Protein AF-A0A950XFW8-F1 (afdb_monomer)

Secondary structure (DSSP, 8-state):
------EEEEEEEEE-TTS-EEEEEEEE----EEEEEE-HHHHSS-EEEEEEEE--GGGS-GGGGGG-SEEEEEEEE-

Structure (mmCIF, N/CA/C/O backbone):
data_AF-A0A950XFW8-F1
#
_entry.id   AF-A0A950XFW8-F1
#
loop_
_atom_site.group_PDB
_atom_site.id
_atom_site.type_symbol
_atom_site.label_atom_id
_atom_site.label_alt_id
_atom_site.label_comp_id
_atom_site.label_asym_id
_atom_site.label_entity_id
_atom_site.label_seq_id
_atom_site.pdbx_PDB_ins_code
_atom_site.Cartn_x
_atom_site.Cartn_y
_atom_site.Cartn_z
_atom_site.occupancy
_atom_site.B_iso_or_equiv
_atom_site.auth_seq_id
_atom_site.auth_comp_id
_atom_site.auth_asym_id
_atom_site.auth_atom_id
_atom_site.pdbx_PDB_model_num
ATOM 1 N N . MET A 1 1 ? -14.367 3.119 -9.889 1.00 68.81 1 MET A N 1
ATOM 2 C CA . MET A 1 1 ? -12.948 2.936 -10.292 1.00 68.81 1 MET A CA 1
ATOM 3 C C . MET A 1 1 ? -12.260 2.043 -9.258 1.00 68.81 1 MET A C 1
ATOM 5 O O . MET A 1 1 ? -12.668 2.092 -8.106 1.00 68.81 1 MET A O 1
ATOM 9 N N . LYS A 1 2 ? -11.296 1.187 -9.631 1.00 80.00 2 LYS A N 1
ATOM 10 C CA . LYS A 1 2 ? -10.569 0.319 -8.676 1.00 80.00 2 LYS A CA 1
ATOM 11 C C . LYS A 1 2 ? -9.223 0.960 -8.324 1.00 80.00 2 LYS A C 1
ATOM 13 O O . LYS A 1 2 ? -8.560 1.479 -9.216 1.00 80.00 2 LYS A O 1
ATOM 18 N N . PHE A 1 3 ? -8.825 0.914 -7.053 1.00 86.75 3 PHE A N 1
ATOM 19 C CA . PHE A 1 3 ? -7.606 1.558 -6.550 1.00 86.75 3 PHE A CA 1
ATOM 20 C C . PHE A 1 3 ? -6.699 0.565 -5.821 1.00 86.75 3 PHE A C 1
ATOM 22 O O . PHE A 1 3 ? -7.172 -0.430 -5.274 1.00 86.75 3 PHE A O 1
ATOM 29 N N . LEU A 1 4 ? -5.397 0.859 -5.783 1.00 89.38 4 LEU A N 1
ATOM 30 C CA . LEU A 1 4 ? -4.408 0.103 -5.020 1.00 89.38 4 LEU A CA 1
ATOM 31 C C . LEU A 1 4 ? -3.244 1.015 -4.598 1.00 89.38 4 LEU A C 1
ATOM 33 O O . LEU A 1 4 ? -2.933 1.995 -5.272 1.00 89.38 4 LEU A O 1
ATOM 37 N N . VAL A 1 5 ? -2.591 0.690 -3.479 1.00 92.19 5 VAL A N 1
ATOM 38 C CA . VAL A 1 5 ? -1.364 1.361 -3.029 1.00 92.19 5 VAL A CA 1
ATOM 39 C C . VAL A 1 5 ? -0.147 0.554 -3.465 1.00 92.19 5 VAL A C 1
ATOM 41 O O . VAL A 1 5 ? 0.034 -0.588 -3.050 1.00 92.19 5 VAL A O 1
ATOM 44 N N . GLY A 1 6 ? 0.706 1.178 -4.274 1.00 93.25 6 GLY A N 1
ATOM 45 C CA . GLY A 1 6 ? 1.994 0.635 -4.692 1.00 93.25 6 GLY A CA 1
ATOM 46 C C . GLY A 1 6 ? 3.162 1.510 -4.239 1.00 93.25 6 GLY A C 1
ATOM 47 O O . GLY A 1 6 ? 2.997 2.687 -3.923 1.00 93.25 6 GLY A O 1
ATOM 48 N N . THR A 1 7 ? 4.362 0.936 -4.210 1.00 93.81 7 THR A N 1
ATOM 49 C CA . THR A 1 7 ? 5.619 1.673 -4.014 1.00 93.81 7 THR A CA 1
ATOM 50 C C . THR A 1 7 ? 6.361 1.765 -5.343 1.00 93.81 7 THR A C 1
ATOM 52 O O . THR A 1 7 ? 6.595 0.742 -5.991 1.00 93.81 7 THR A O 1
ATOM 55 N N . LYS A 1 8 ? 6.759 2.979 -5.744 1.00 96.38 8 LYS A N 1
ATOM 56 C CA . LYS A 1 8 ? 7.631 3.194 -6.906 1.00 96.38 8 LYS A CA 1
ATOM 57 C C . LYS A 1 8 ? 9.002 2.587 -6.609 1.00 96.38 8 LYS A C 1
ATOM 59 O O . LYS A 1 8 ? 9.676 3.026 -5.681 1.00 96.38 8 LYS A O 1
ATOM 64 N N . LYS A 1 9 ? 9.401 1.573 -7.378 1.00 96.50 9 LYS A N 1
ATOM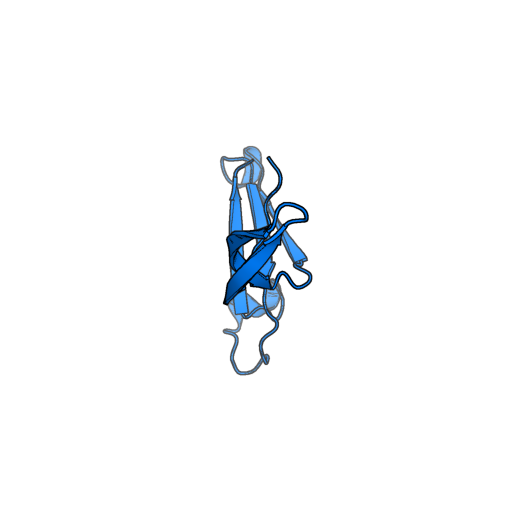 65 C CA . LYS A 1 9 ? 10.685 0.881 -7.201 1.00 96.50 9 LYS A CA 1
ATOM 66 C C . LYS A 1 9 ? 11.790 1.479 -8.065 1.00 96.50 9 LYS A C 1
ATOM 68 O O . LYS A 1 9 ? 12.931 1.526 -7.626 1.00 96.50 9 LYS A O 1
ATOM 73 N N . GLY A 1 10 ? 11.448 1.939 -9.264 1.00 97.56 10 GLY A N 1
ATOM 74 C CA . GLY A 1 10 ? 12.404 2.486 -10.220 1.00 97.56 10 GLY A CA 1
ATOM 75 C C . GLY A 1 10 ? 11.782 2.662 -11.597 1.00 97.56 10 GLY A C 1
ATOM 76 O O . GLY A 1 10 ? 10.572 2.498 -11.761 1.00 97.56 10 GLY A O 1
ATOM 77 N N . MET A 1 11 ? 12.614 2.999 -12.574 1.00 98.25 11 MET A N 1
ATOM 78 C CA . MET A 1 11 ? 12.226 3.123 -13.976 1.00 98.25 11 MET A CA 1
ATOM 79 C C . MET A 1 11 ? 13.126 2.232 -14.828 1.00 98.25 11 MET A C 1
ATOM 81 O O . MET A 1 11 ? 14.274 1.983 -14.465 1.00 98.25 11 MET A O 1
ATOM 85 N N . THR A 1 12 ? 12.581 1.717 -15.920 1.00 97.38 12 THR A N 1
ATOM 86 C CA . THR A 1 12 ? 13.304 0.911 -16.906 1.00 97.38 12 THR A CA 1
ATOM 87 C C . THR A 1 12 ? 12.697 1.147 -18.288 1.00 97.38 12 THR A C 1
ATOM 89 O O . THR A 1 12 ? 11.791 1.968 -18.432 1.00 97.38 12 THR A O 1
ATOM 92 N N . GLN A 1 13 ? 13.189 0.446 -19.299 1.00 97.25 13 GLN A N 1
ATOM 93 C CA . GLN A 1 13 ? 12.665 0.490 -20.654 1.00 97.25 13 GLN A CA 1
ATOM 94 C C . GLN A 1 13 ? 12.261 -0.908 -21.117 1.00 97.25 13 GLN A C 1
ATOM 96 O O . GLN A 1 13 ? 12.933 -1.889 -20.804 1.00 97.25 13 GLN A O 1
ATOM 101 N N . VAL A 1 14 ? 11.161 -0.989 -21.859 1.00 97.25 14 VAL A N 1
ATOM 102 C CA . VAL A 1 14 ? 10.677 -2.226 -22.480 1.00 97.25 14 VAL A CA 1
ATOM 103 C C . VAL A 1 14 ? 10.698 -2.035 -23.987 1.00 97.25 14 VAL A C 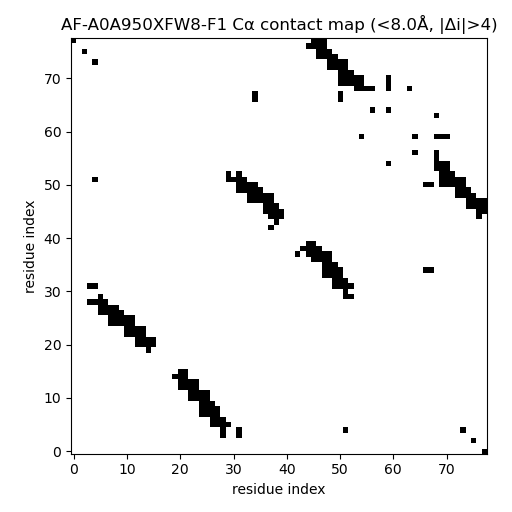1
ATOM 105 O O . VAL A 1 14 ? 10.236 -1.009 -24.481 1.00 97.25 14 VAL A O 1
ATOM 108 N N . PHE A 1 15 ? 11.247 -3.011 -24.702 1.00 97.50 15 PHE A N 1
ATOM 109 C CA . PHE A 1 15 ? 11.201 -3.048 -26.159 1.00 97.50 15 PHE A CA 1
ATOM 110 C C . PHE A 1 15 ? 9.972 -3.839 -26.598 1.00 97.50 15 PHE A C 1
ATOM 112 O O . PHE A 1 15 ? 9.724 -4.923 -26.066 1.00 97.50 15 PHE A O 1
ATOM 119 N N . ASP A 1 16 ? 9.194 -3.289 -27.526 1.00 96.75 16 ASP A N 1
ATOM 120 C CA . ASP A 1 16 ? 8.105 -4.032 -28.160 1.00 96.75 16 ASP A CA 1
ATOM 121 C C . ASP A 1 16 ? 8.603 -4.874 -29.349 1.00 96.75 16 ASP A C 1
ATOM 123 O O . ASP A 1 16 ? 9.787 -4.870 -29.692 1.00 96.75 16 ASP A O 1
ATOM 127 N N . ALA A 1 17 ? 7.692 -5.634 -29.962 1.00 97.12 17 ALA A N 1
ATOM 128 C CA . ALA A 1 17 ? 8.010 -6.513 -31.088 1.00 97.12 17 ALA A CA 1
ATOM 129 C C . ALA A 1 17 ? 8.462 -5.754 -32.352 1.00 97.12 17 ALA A C 1
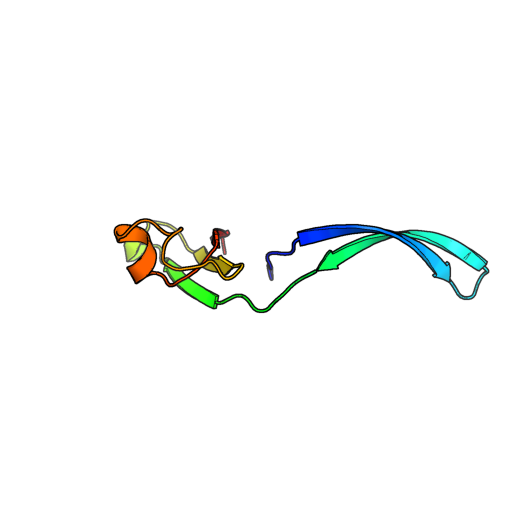ATOM 131 O O . ALA A 1 17 ? 9.181 -6.324 -33.168 1.00 97.12 17 ALA A O 1
ATOM 132 N N . ASP A 1 18 ? 8.087 -4.477 -32.487 1.00 97.12 18 ASP A N 1
ATOM 133 C CA . ASP A 1 18 ? 8.481 -3.606 -33.602 1.00 97.12 18 ASP A CA 1
ATOM 134 C C . ASP A 1 18 ? 9.838 -2.916 -33.346 1.00 97.12 18 ASP A C 1
ATOM 136 O O . ASP A 1 18 ? 10.300 -2.115 -34.160 1.00 97.12 18 ASP A O 1
ATOM 140 N N . GLY A 1 19 ? 10.479 -3.188 -32.203 1.00 95.75 19 GLY A N 1
ATOM 141 C CA . GLY A 1 19 ? 11.756 -2.597 -31.806 1.00 95.75 19 GLY A CA 1
ATOM 142 C C . GLY A 1 19 ? 11.651 -1.186 -31.217 1.00 95.75 19 GLY A C 1
ATOM 143 O O . GLY A 1 19 ? 12.680 -0.533 -31.026 1.00 95.75 19 GLY A O 1
ATOM 144 N N . ARG A 1 20 ? 10.446 -0.689 -30.899 1.00 97.38 20 ARG A N 1
ATOM 145 C CA . ARG A 1 20 ? 10.281 0.615 -30.238 1.00 97.38 20 ARG A CA 1
ATOM 146 C C . ARG A 1 20 ? 10.550 0.503 -28.741 1.00 97.38 20 ARG A C 1
ATOM 148 O O . ARG A 1 20 ? 10.248 -0.506 -28.106 1.00 97.38 20 ARG A O 1
ATOM 155 N N . VAL A 1 21 ? 11.093 1.577 -28.170 1.00 97.38 21 VAL A N 1
ATOM 156 C CA . VAL A 1 21 ? 11.438 1.668 -26.746 1.00 97.38 21 VAL A CA 1
ATOM 157 C C . VAL A 1 21 ? 10.358 2.405 -25.952 1.00 97.38 21 VAL A C 1
ATOM 159 O O . VAL A 1 21 ? 9.992 3.534 -26.277 1.00 97.38 21 VAL A O 1
ATOM 162 N N . HIS A 1 22 ? 9.885 1.783 -24.870 1.00 97.69 22 HIS A N 1
ATOM 163 C CA . HIS A 1 22 ? 8.866 2.331 -23.972 1.00 97.69 22 HIS A CA 1
ATOM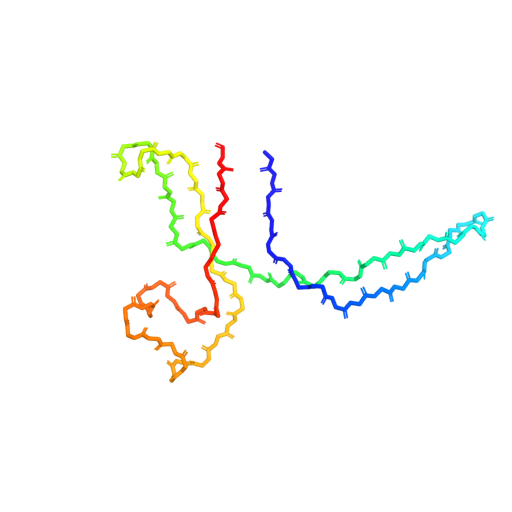 164 C C . HIS A 1 22 ? 9.452 2.578 -22.577 1.00 97.69 22 HIS A C 1
ATOM 166 O O . HIS A 1 22 ? 9.817 1.612 -21.899 1.00 97.69 22 HIS A O 1
ATOM 172 N N . PRO A 1 23 ? 9.548 3.835 -22.103 1.00 97.50 23 PRO A N 1
ATOM 173 C CA . PRO A 1 23 ? 9.972 4.122 -20.738 1.00 97.50 23 PRO A CA 1
ATOM 174 C C . PRO A 1 23 ? 8.849 3.770 -19.756 1.00 97.50 23 PRO A C 1
ATOM 176 O O . PRO A 1 23 ? 7.731 4.274 -19.853 1.00 97.50 23 PRO A O 1
ATOM 179 N N . VAL A 1 24 ? 9.146 2.920 -18.775 1.00 97.88 24 VAL A N 1
ATOM 180 C CA . VAL A 1 24 ? 8.159 2.408 -17.817 1.00 97.88 24 VAL A CA 1
ATOM 181 C C . VAL A 1 24 ? 8.618 2.584 -16.373 1.00 97.88 24 VAL A C 1
ATOM 183 O O . VAL A 1 24 ? 9.809 2.646 -16.066 1.00 97.88 24 VAL A O 1
ATOM 186 N N . THR A 1 25 ? 7.654 2.650 -15.453 1.00 98.00 25 THR A N 1
ATOM 187 C CA . THR A 1 25 ? 7.909 2.677 -14.007 1.00 98.00 25 THR A CA 1
ATOM 188 C C . THR A 1 25 ? 7.553 1.334 -13.388 1.00 98.00 25 THR A C 1
ATOM 190 O O . THR A 1 25 ? 6.438 0.844 -13.544 1.00 98.00 25 THR A O 1
ATOM 193 N N . ILE A 1 26 ? 8.475 0.771 -12.613 1.00 97.25 26 ILE A N 1
ATOM 194 C CA . ILE A 1 26 ? 8.232 -0.440 -11.834 1.00 97.25 26 ILE A CA 1
ATOM 195 C C . ILE A 1 26 ? 7.485 -0.045 -10.557 1.00 97.25 26 ILE A C 1
ATOM 197 O O . ILE A 1 26 ? 8.018 0.682 -9.710 1.00 97.25 26 ILE A O 1
ATOM 201 N N . VAL A 1 27 ? 6.260 -0.545 -10.404 1.00 96.50 27 VAL A N 1
ATOM 202 C CA . VAL A 1 27 ? 5.426 -0.352 -9.211 1.00 96.50 27 VAL A CA 1
ATOM 203 C C . VAL A 1 27 ? 5.268 -1.689 -8.494 1.00 96.50 27 VAL A C 1
ATOM 205 O O . VAL A 1 27 ? 4.755 -2.646 -9.063 1.00 96.50 27 VAL A O 1
ATOM 208 N N . VAL A 1 28 ? 5.695 -1.755 -7.230 1.00 94.06 28 VAL A N 1
ATOM 209 C CA . VAL A 1 28 ? 5.511 -2.943 -6.384 1.00 94.06 28 VAL A CA 1
ATOM 210 C C . VAL A 1 28 ? 4.257 -2.767 -5.540 1.00 94.06 28 VAL A C 1
ATOM 212 O O . VAL A 1 28 ? 4.153 -1.825 -4.752 1.00 94.06 28 VAL A O 1
ATOM 215 N N . ALA A 1 29 ? 3.322 -3.693 -5.705 1.00 92.31 29 ALA A N 1
ATOM 216 C CA . ALA A 1 29 ? 1.979 -3.666 -5.144 1.00 92.31 29 ALA A CA 1
ATOM 217 C C . ALA A 1 29 ? 1.737 -4.914 -4.272 1.00 92.31 29 ALA A C 1
ATOM 219 O O . ALA A 1 29 ? 1.143 -5.883 -4.743 1.00 92.31 29 ALA A O 1
ATOM 220 N N . PRO A 1 30 ? 2.238 -4.951 -3.023 1.00 89.50 30 PRO A N 1
ATOM 221 C CA . PRO A 1 30 ? 1.987 -6.075 -2.127 1.00 89.50 30 PRO A CA 1
ATOM 222 C C . PRO A 1 30 ? 0.520 -6.102 -1.678 1.00 89.50 30 PRO A C 1
ATOM 224 O O . PRO A 1 30 ? -0.206 -5.116 -1.816 1.00 89.50 30 PRO A O 1
ATOM 227 N N . LYS A 1 31 ? 0.093 -7.226 -1.089 1.00 90.00 31 LYS A N 1
ATOM 228 C CA . LYS A 1 31 ? -1.257 -7.367 -0.530 1.00 90.00 31 LYS A CA 1
ATOM 229 C C . LYS A 1 31 ? -1.553 -6.235 0.461 1.00 90.00 31 LYS A C 1
ATOM 231 O O . LYS A 1 31 ? -0.746 -5.936 1.343 1.00 90.00 31 LYS A O 1
ATOM 236 N N . VAL A 1 32 ? -2.730 -5.641 0.310 1.00 93.12 32 VAL A N 1
ATOM 237 C CA . VAL A 1 32 ? -3.286 -4.625 1.207 1.00 93.12 32 VAL A CA 1
ATOM 238 C C . VAL A 1 32 ? -4.474 -5.205 1.965 1.00 93.12 32 VAL A C 1
ATOM 240 O O . VAL A 1 32 ? -5.119 -6.143 1.492 1.00 93.12 32 VAL A O 1
ATOM 243 N N . THR A 1 33 ? -4.769 -4.641 3.132 1.00 93.75 33 THR A N 1
ATOM 244 C CA . THR A 1 33 ? -5.874 -5.094 3.986 1.00 93.75 33 THR A CA 1
ATOM 245 C C . THR A 1 33 ? -6.890 -3.974 4.146 1.00 93.75 33 THR A C 1
ATOM 247 O O . THR A 1 33 ? -6.517 -2.851 4.481 1.00 93.75 33 THR A O 1
ATOM 250 N N . VAL A 1 34 ? -8.175 -4.258 3.928 1.00 94.50 34 VAL A N 1
ATOM 251 C CA . VAL A 1 34 ? -9.251 -3.307 4.244 1.00 94.50 34 VAL A CA 1
ATOM 252 C C . VAL A 1 34 ? -9.355 -3.185 5.760 1.00 94.50 34 VAL A C 1
ATOM 254 O O . VAL A 1 34 ? -9.504 -4.185 6.453 1.00 94.50 34 VAL A O 1
ATOM 257 N N . THR A 1 35 ? -9.232 -1.963 6.271 1.00 95.44 35 THR A N 1
ATOM 258 C CA . THR A 1 35 ? -9.237 -1.680 7.718 1.00 95.44 35 THR A CA 1
ATOM 259 C C . THR A 1 35 ? -10.511 -0.982 8.173 1.00 95.44 35 THR A C 1
ATOM 261 O O . THR A 1 35 ? -10.854 -1.072 9.346 1.00 95.44 35 THR A O 1
ATOM 264 N N . GLN A 1 36 ? -11.210 -0.285 7.273 1.00 95.12 36 GLN A N 1
ATOM 265 C CA . GLN A 1 36 ? -12.504 0.333 7.553 1.00 95.12 36 GLN A CA 1
ATOM 266 C C . GLN A 1 36 ? -13.273 0.545 6.246 1.00 95.12 36 GLN A C 1
ATOM 268 O O . GLN A 1 36 ? -12.684 0.923 5.230 1.00 95.12 36 GLN A O 1
ATOM 273 N N . VAL A 1 37 ? -14.585 0.332 6.292 1.00 95.75 37 VAL A N 1
ATOM 274 C CA . VAL A 1 37 ? -15.527 0.766 5.255 1.00 95.75 37 VAL A CA 1
ATOM 275 C C . VAL A 1 37 ? -16.284 1.957 5.826 1.00 95.75 37 VAL A C 1
ATOM 277 O O . VAL A 1 37 ? -16.805 1.863 6.933 1.00 95.75 37 VAL A O 1
ATOM 280 N N . LYS A 1 38 ? -16.271 3.075 5.104 1.00 96.00 38 LYS A N 1
ATOM 281 C CA . LYS A 1 38 ? -16.931 4.322 5.486 1.00 96.00 38 LYS A CA 1
ATOM 282 C C . LYS A 1 38 ? -18.203 4.493 4.680 1.00 96.00 38 LYS A C 1
ATOM 284 O O . LYS A 1 38 ? -18.176 4.306 3.458 1.00 96.00 38 LYS A O 1
ATOM 289 N N . THR A 1 39 ? -19.283 4.851 5.361 1.00 97.38 39 THR A N 1
ATOM 290 C CA . THR A 1 39 ? -20.589 5.070 4.740 1.00 97.38 39 THR A CA 1
ATOM 291 C C . THR A 1 39 ? -21.089 6.489 5.020 1.00 97.38 39 THR A C 1
ATOM 293 O O . THR A 1 39 ? -20.603 7.149 5.947 1.00 97.38 39 THR A O 1
ATOM 296 N N . PRO A 1 40 ? -22.051 6.999 4.229 1.00 97.19 40 PRO A N 1
ATOM 297 C CA . PRO A 1 40 ? -22.634 8.318 4.463 1.00 97.19 40 PRO A CA 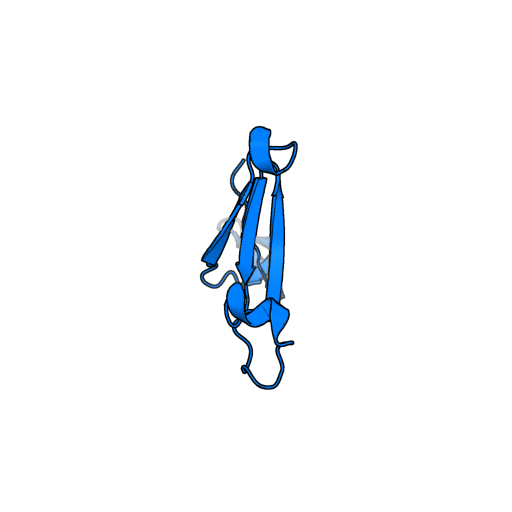1
ATOM 298 C C . PRO A 1 40 ? -23.212 8.493 5.872 1.00 97.19 40 PRO A C 1
ATOM 300 O O . PRO A 1 40 ? -23.106 9.575 6.440 1.00 97.19 40 PRO A O 1
ATOM 303 N N . GLU A 1 41 ? -23.767 7.435 6.458 1.00 97.19 41 GLU A N 1
ATOM 304 C CA . GLU A 1 41 ? -24.429 7.470 7.764 1.00 97.19 41 GLU A CA 1
ATOM 305 C C . GLU A 1 41 ? -23.431 7.606 8.920 1.00 97.19 41 GLU A C 1
ATOM 307 O O . GLU A 1 41 ? -23.723 8.272 9.910 1.00 97.19 41 GLU A O 1
ATOM 312 N N . THR A 1 42 ? -22.254 6.983 8.806 1.00 96.06 42 THR A N 1
ATOM 313 C CA . THR A 1 42 ? -21.240 6.979 9.872 1.0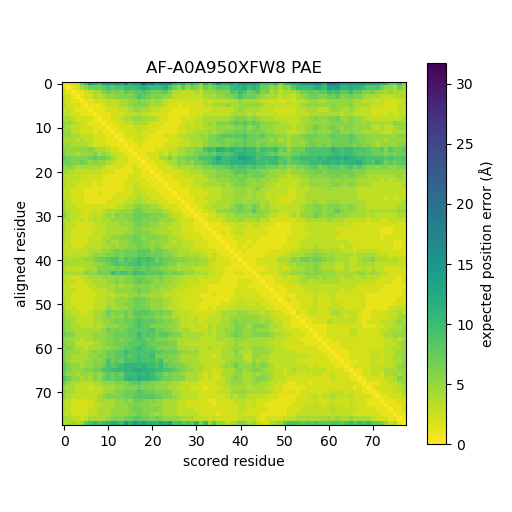0 96.06 42 THR A CA 1
ATOM 314 C C . THR A 1 42 ? -20.185 8.064 9.695 1.00 96.06 42 THR A C 1
ATOM 316 O O . THR A 1 42 ? -19.698 8.611 10.682 1.00 96.06 42 THR A O 1
ATOM 319 N N . ASP A 1 43 ? -19.817 8.374 8.450 1.00 96.31 43 ASP A N 1
ATOM 320 C CA . ASP A 1 43 ? -18.656 9.208 8.122 1.00 96.31 43 ASP A CA 1
ATOM 321 C C . ASP A 1 43 ? -19.001 10.406 7.216 1.00 96.31 43 ASP A C 1
ATOM 323 O O . ASP A 1 43 ? -18.140 11.251 6.969 1.00 96.31 43 ASP A O 1
ATOM 327 N N . GLY A 1 44 ? -20.236 10.501 6.707 1.00 96.69 44 GLY A N 1
ATOM 328 C CA . GLY A 1 44 ? -20.681 11.582 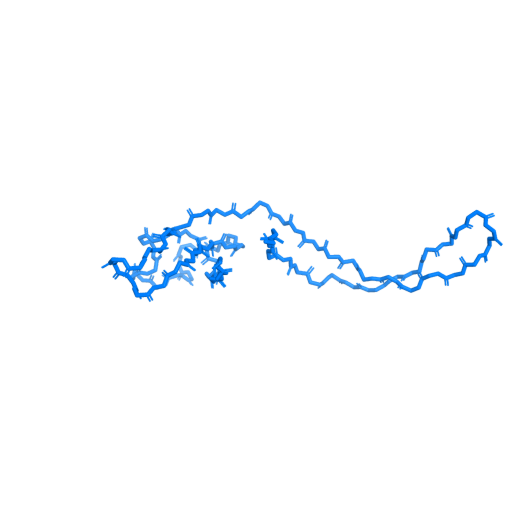5.816 1.00 96.69 44 GLY A CA 1
ATOM 329 C C . GLY A 1 44 ? -20.246 11.433 4.353 1.00 96.69 44 GLY A C 1
ATOM 330 O O . GLY A 1 44 ? -20.488 12.332 3.549 1.00 96.69 44 GLY A O 1
ATOM 331 N N . TYR A 1 45 ? -19.589 10.325 3.986 1.00 96.69 45 TYR A N 1
ATOM 332 C CA . TYR A 1 45 ? -19.199 10.002 2.609 1.00 96.69 45 TYR A CA 1
ATOM 333 C C . TYR A 1 45 ? -18.894 8.510 2.434 1.00 96.69 45 TYR A C 1
ATOM 335 O O . TYR A 1 45 ? -18.575 7.803 3.389 1.00 96.69 45 TYR A O 1
ATOM 343 N N . THR A 1 46 ? -18.921 8.040 1.186 1.00 96.12 46 THR A N 1
ATOM 344 C CA . THR A 1 46 ? -18.559 6.662 0.838 1.00 96.12 46 THR A CA 1
ATOM 345 C C . THR A 1 46 ? -17.058 6.551 0.562 1.00 96.12 46 THR A C 1
ATOM 347 O O . THR A 1 46 ? -16.517 7.215 -0.328 1.00 96.12 46 THR A O 1
ATOM 350 N N . ALA A 1 47 ? -16.359 5.703 1.319 1.00 96.00 47 ALA A N 1
ATOM 351 C CA . ALA A 1 47 ? -14.940 5.428 1.093 1.00 96.00 47 ALA A CA 1
ATOM 352 C C . ALA A 1 47 ? -14.485 4.090 1.681 1.00 96.00 47 ALA A C 1
ATOM 354 O O . ALA A 1 47 ? -15.120 3.509 2.557 1.00 96.00 47 ALA A O 1
ATOM 355 N N . VAL A 1 48 ? -13.320 3.624 1.233 1.00 95.19 48 VAL A N 1
ATOM 356 C CA . VAL A 1 48 ? -12.636 2.457 1.803 1.00 95.19 48 VAL A CA 1
ATOM 357 C C . VAL A 1 48 ? -11.266 2.872 2.320 1.00 95.19 48 VAL A C 1
ATOM 359 O O . VAL A 1 48 ? -10.458 3.440 1.584 1.00 95.19 48 VAL A O 1
ATOM 362 N N . GLN A 1 49 ? -10.989 2.557 3.586 1.00 94.94 49 GLN A N 1
ATOM 363 C CA . GLN A 1 49 ? -9.671 2.705 4.198 1.00 94.94 49 GLN A CA 1
ATOM 364 C C . GLN A 1 49 ? -8.913 1.379 4.105 1.00 94.94 49 GLN A C 1
ATOM 366 O O . GLN A 1 49 ? -9.399 0.327 4.532 1.00 94.94 49 GLN A O 1
ATOM 371 N N . ILE A 1 50 ? -7.680 1.431 3.614 1.00 95.25 50 ILE A N 1
ATOM 372 C CA . ILE A 1 50 ? -6.788 0.278 3.526 1.00 95.25 50 ILE A CA 1
ATOM 373 C C . ILE A 1 50 ? -5.505 0.507 4.321 1.00 95.25 50 ILE A C 1
ATOM 375 O O . ILE A 1 50 ? -4.970 1.614 4.352 1.00 95.25 50 ILE A O 1
ATOM 379 N N . GLY A 1 51 ? -5.003 -0.555 4.944 1.00 95.00 51 GLY A N 1
ATOM 380 C CA . GLY A 1 51 ? -3.676 -0.619 5.542 1.00 95.00 51 GLY A CA 1
ATOM 381 C C . GLY A 1 51 ? -2.670 -1.257 4.589 1.00 95.00 51 GLY A C 1
ATOM 382 O O . GLY A 1 51 ? -2.976 -2.246 3.917 1.00 95.00 51 GLY A O 1
ATOM 383 N N . TYR A 1 52 ? -1.472 -0.675 4.515 1.00 94.19 52 TYR A N 1
ATOM 384 C CA . TYR A 1 52 ? -0.403 -1.130 3.627 1.00 94.19 52 TYR A CA 1
ATOM 385 C C . TYR A 1 52 ? 0.976 -1.065 4.288 1.00 94.19 52 TYR A C 1
ATOM 387 O O . TYR A 1 52 ? 1.262 -0.186 5.103 1.00 94.19 52 TYR A O 1
ATOM 395 N N . GLY A 1 53 ? 1.846 -1.990 3.864 1.00 92.69 53 GLY A N 1
ATOM 396 C CA . GLY A 1 53 ? 3.200 -2.184 4.386 1.00 92.69 53 GLY A CA 1
ATOM 397 C C . GLY A 1 53 ? 3.182 -2.676 5.831 1.00 92.69 53 GLY A C 1
ATOM 398 O O . GLY A 1 53 ? 2.669 -1.993 6.697 1.00 92.69 53 GLY A O 1
ATOM 399 N N . LEU A 1 54 ? 3.732 -3.847 6.133 1.00 92.38 54 LEU A N 1
ATOM 400 C CA . LEU A 1 54 ? 3.817 -4.297 7.527 1.00 92.38 54 LEU A CA 1
ATOM 401 C C . LEU A 1 54 ? 4.935 -3.552 8.266 1.00 92.38 54 LEU A C 1
ATOM 403 O O . LEU A 1 54 ? 5.980 -3.253 7.684 1.00 92.38 54 LEU A O 1
ATOM 407 N N . GLN A 1 55 ? 4.726 -3.263 9.549 1.00 94.44 55 GLN A N 1
ATOM 408 C CA . GLN A 1 55 ? 5.710 -2.597 10.400 1.00 94.44 55 GLN A CA 1
ATOM 409 C C . GLN A 1 55 ? 5.784 -3.266 11.775 1.00 94.44 55 GLN A C 1
ATOM 411 O O . GLN A 1 55 ? 4.785 -3.738 12.308 1.00 94.44 55 GLN A O 1
ATOM 416 N N . LYS A 1 56 ? 6.992 -3.318 12.354 1.00 95.25 56 LYS A N 1
ATOM 417 C CA . LYS A 1 56 ? 7.211 -3.866 13.701 1.00 95.25 56 LYS A CA 1
ATOM 418 C C . LYS A 1 56 ? 6.344 -3.123 14.715 1.00 95.25 56 LYS A C 1
ATOM 420 O O . LYS A 1 56 ? 6.316 -1.895 14.706 1.00 95.25 56 LYS A O 1
ATOM 425 N N . GLU A 1 57 ? 5.725 -3.861 15.630 1.00 94.50 57 GLU A N 1
ATOM 426 C CA . GLU A 1 57 ? 4.809 -3.310 16.634 1.00 94.50 57 GLU A CA 1
ATOM 427 C C . GLU A 1 57 ? 5.439 -2.197 17.486 1.00 94.50 57 GLU A C 1
ATOM 429 O O . GLU A 1 57 ? 4.796 -1.186 17.772 1.00 94.50 57 GLU A O 1
ATOM 434 N N . SER A 1 58 ? 6.723 -2.330 17.830 1.00 95.94 58 SER A N 1
ATOM 435 C CA . SER A 1 58 ? 7.466 -1.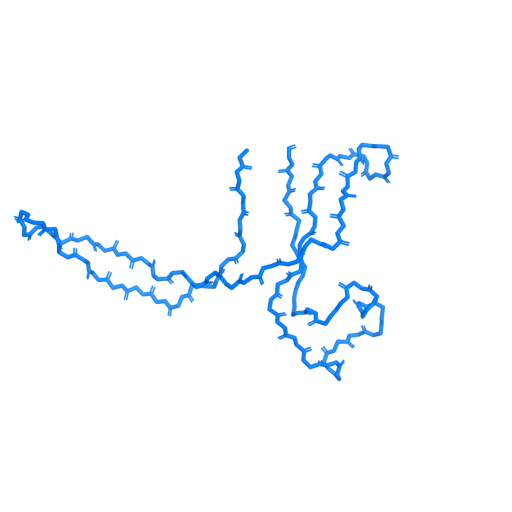316 18.589 1.00 95.94 58 SER A CA 1
ATOM 436 C C . SER A 1 58 ? 7.551 0.043 17.887 1.00 95.94 58 SER A C 1
ATOM 438 O O . SER A 1 58 ? 7.779 1.054 18.542 1.00 95.94 58 SER A O 1
ATOM 440 N N . ARG A 1 59 ? 7.342 0.084 16.566 1.00 95.31 59 ARG A N 1
ATOM 441 C CA . ARG A 1 59 ? 7.344 1.301 15.746 1.00 95.31 59 ARG A CA 1
ATOM 442 C C . ARG A 1 59 ? 5.933 1.820 15.451 1.00 95.31 59 ARG A C 1
ATOM 444 O O . ARG A 1 59 ? 5.787 2.678 14.587 1.00 95.31 59 ARG A O 1
ATOM 451 N N . ILE A 1 60 ? 4.896 1.284 16.095 1.00 94.88 60 ILE A N 1
ATOM 452 C CA . ILE A 1 60 ? 3.499 1.691 15.898 1.00 94.88 60 ILE A CA 1
ATOM 453 C C . ILE A 1 60 ? 2.940 2.224 17.217 1.00 94.88 60 ILE A C 1
ATOM 455 O O . ILE A 1 60 ? 3.021 1.565 18.263 1.00 94.88 60 ILE A O 1
ATOM 459 N N . ALA A 1 61 ? 2.348 3.419 17.156 1.00 93.75 61 ALA A N 1
ATOM 460 C CA . ALA A 1 61 ? 1.708 4.054 18.301 1.00 93.75 61 ALA A CA 1
ATOM 461 C C . ALA A 1 61 ? 0.527 3.206 18.800 1.00 93.75 61 ALA A C 1
ATOM 463 O O . ALA A 1 61 ? -0.221 2.647 17.998 1.00 93.75 61 ALA A O 1
ATOM 464 N N . LYS A 1 62 ? 0.327 3.133 20.124 1.00 93.38 62 LYS A N 1
ATOM 465 C CA . LYS A 1 62 ? -0.709 2.280 20.742 1.00 93.38 6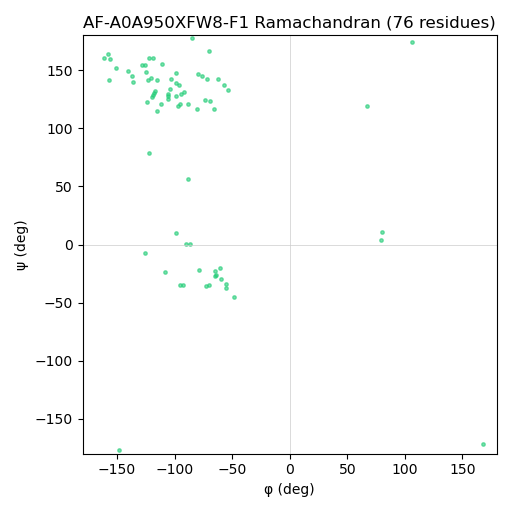2 LYS A CA 1
ATOM 466 C C . LYS A 1 62 ? -2.102 2.423 20.094 1.00 93.38 62 LYS A C 1
ATOM 468 O O . LYS A 1 62 ? -2.678 1.385 19.776 1.00 93.38 62 LYS A O 1
ATOM 473 N N . PRO A 1 63 ? -2.621 3.636 19.800 1.00 93.31 63 PRO A N 1
ATOM 474 C CA . PRO A 1 63 ? -3.951 3.782 19.201 1.00 93.31 63 PRO A CA 1
ATOM 475 C C . PRO A 1 63 ? -4.068 3.197 17.790 1.00 93.31 63 PRO A C 1
ATOM 477 O O . PRO A 1 63 ? -5.150 2.798 17.382 1.00 93.31 63 PRO A O 1
ATOM 480 N N . GLN A 1 64 ? -2.968 3.137 17.035 1.00 91.12 64 GLN A N 1
ATOM 481 C CA . GLN A 1 64 ? -2.978 2.649 15.653 1.00 91.12 64 GLN A CA 1
ATOM 482 C C . GLN A 1 64 ? -3.003 1.121 15.571 1.00 91.12 64 GLN A C 1
ATOM 484 O O . GLN A 1 64 ? -3.454 0.574 14.568 1.00 91.12 64 GLN A O 1
ATOM 489 N N . ARG A 1 65 ? -2.571 0.424 16.630 1.00 91.00 65 ARG A N 1
ATOM 490 C CA . ARG A 1 65 ? -2.501 -1.045 16.655 1.00 91.00 65 ARG A CA 1
ATOM 491 C C . ARG A 1 65 ? -3.872 -1.709 16.543 1.00 91.00 65 ARG A C 1
ATOM 493 O O . ARG A 1 65 ? -3.955 -2.809 16.011 1.00 91.00 65 ARG A O 1
ATOM 500 N N . THR A 1 66 ? -4.940 -1.028 16.965 1.00 92.06 66 THR A N 1
ATOM 501 C CA . THR A 1 66 ? -6.331 -1.497 16.806 1.00 92.06 66 THR A CA 1
ATOM 502 C C . THR A 1 66 ? -6.709 -1.705 15.340 1.00 92.06 66 THR A C 1
ATOM 504 O O . THR A 1 66 ? -7.500 -2.587 15.027 1.00 92.06 66 THR A O 1
ATOM 507 N N . LYS A 1 67 ? -6.101 -0.933 14.429 1.00 90.19 67 LYS A N 1
ATOM 508 C CA . LYS A 1 67 ? -6.286 -1.053 12.980 1.00 90.19 67 LYS A CA 1
ATOM 509 C C . LYS A 1 67 ? -5.288 -2.017 12.325 1.00 90.19 67 LYS A C 1
ATOM 511 O O . LYS A 1 67 ? -5.356 -2.184 11.114 1.00 90.19 67 LYS A O 1
ATOM 516 N N . GLY A 1 68 ? -4.388 -2.647 13.086 1.00 93.06 68 GLY A N 1
ATOM 517 C CA . GLY A 1 68 ? -3.374 -3.597 12.613 1.00 93.06 68 GLY A CA 1
ATOM 518 C C . GLY A 1 68 ? -1.940 -3.049 12.593 1.00 93.06 68 GLY A C 1
ATOM 519 O O . GLY A 1 68 ? -1.685 -1.874 12.853 1.00 93.06 68 GLY A O 1
ATOM 520 N N . LEU A 1 69 ? -0.974 -3.921 12.277 1.00 95.06 69 LEU A N 1
ATOM 521 C CA . LEU A 1 69 ? 0.462 -3.600 12.281 1.00 95.06 69 LEU A CA 1
ATOM 522 C C . LEU A 1 69 ? 0.948 -3.027 10.937 1.00 95.06 69 LEU A C 1
ATOM 524 O O . LEU A 1 69 ? 1.852 -3.568 10.293 1.00 95.06 69 LEU A O 1
ATOM 528 N N . PHE A 1 70 ? 0.321 -1.937 10.496 1.00 95.12 70 PHE A N 1
ATOM 529 C CA . PHE A 1 70 ? 0.601 -1.308 9.206 1.00 95.12 70 PHE A CA 1
ATOM 530 C C . PHE A 1 70 ? 1.537 -0.098 9.327 1.00 95.12 70 PHE A C 1
ATOM 532 O O . PHE A 1 70 ? 1.509 0.648 10.301 1.00 95.12 70 PHE A O 1
ATOM 539 N N . ARG A 1 71 ? 2.348 0.121 8.290 1.00 92.81 71 ARG A N 1
ATOM 540 C CA . ARG A 1 71 ? 3.212 1.287 8.091 1.00 92.81 71 ARG A CA 1
ATOM 541 C C . ARG A 1 71 ? 2.377 2.524 7.783 1.00 92.81 71 ARG A C 1
ATOM 543 O O . ARG A 1 71 ? 2.765 3.624 8.156 1.00 92.81 71 ARG A O 1
ATOM 550 N N . GLY A 1 72 ? 1.262 2.355 7.073 1.00 92.50 72 GLY A N 1
ATOM 551 C CA . GLY A 1 72 ? 0.361 3.450 6.742 1.00 92.50 72 GLY A CA 1
ATOM 552 C C . GLY A 1 72 ? -1.060 2.988 6.452 1.00 92.50 72 GLY A C 1
ATOM 553 O O . GLY A 1 72 ? -1.303 1.828 6.112 1.00 92.50 72 GLY A O 1
ATOM 554 N N . LEU A 1 73 ? -1.985 3.939 6.574 1.00 95.00 73 LEU A N 1
ATOM 555 C CA . LEU A 1 73 ? -3.381 3.813 6.176 1.00 95.00 73 LEU A CA 1
ATOM 556 C C . LEU A 1 73 ? -3.657 4.804 5.042 1.00 95.00 73 LEU A C 1
ATOM 558 O O . LEU A 1 73 ? -3.144 5.925 5.056 1.00 95.00 73 LEU A O 1
ATOM 562 N N . LYS A 1 74 ? -4.459 4.406 4.057 1.00 95.00 74 LYS A N 1
ATOM 563 C CA . LYS A 1 74 ? -4.895 5.282 2.966 1.00 95.00 74 LYS A CA 1
ATOM 564 C C . LYS A 1 74 ? -6.375 5.086 2.695 1.00 95.00 74 LYS A C 1
ATOM 566 O O . LYS A 1 74 ? -6.855 3.958 2.697 1.00 95.00 74 LYS A O 1
ATOM 571 N N . GLU A 1 75 ? -7.074 6.182 2.438 1.00 95.25 75 GLU A N 1
ATOM 572 C CA . GLU A 1 75 ? -8.482 6.170 2.054 1.00 95.25 75 GLU A CA 1
ATOM 573 C C . GLU A 1 75 ? -8.650 6.417 0.559 1.00 95.25 75 GLU A C 1
ATOM 575 O O . GLU A 1 75 ? -7.942 7.240 -0.030 1.00 95.25 75 GLU A O 1
ATOM 580 N N . PHE A 1 76 ? -9.621 5.721 -0.024 1.00 95.00 76 PHE A N 1
ATOM 581 C CA . PHE A 1 76 ? -10.076 5.905 -1.395 1.00 95.00 76 PHE A CA 1
ATOM 582 C C . PHE A 1 76 ? -11.572 6.188 -1.385 1.00 95.00 76 PHE A C 1
ATOM 584 O O . PHE A 1 76 ? -12.344 5.385 -0.858 1.00 95.00 76 PHE A O 1
ATOM 591 N N . ARG A 1 77 ? -11.969 7.333 -1.948 1.00 92.75 77 ARG A N 1
ATOM 592 C CA . ARG A 1 77 ? -13.382 7.674 -2.132 1.00 92.75 77 ARG A CA 1
ATOM 593 C C . ARG A 1 77 ? -13.983 6.818 -3.239 1.00 92.75 77 ARG A C 1
ATOM 595 O O . ARG A 1 77 ? -13.296 6.515 -4.220 1.00 92.75 77 ARG A O 1
ATOM 602 N N . LEU A 1 78 ? -15.234 6.426 -3.033 1.00 86.69 78 LEU A N 1
ATOM 603 C CA . LEU A 1 78 ? -16.025 5.651 -3.982 1.00 86.69 78 LEU A CA 1
ATOM 604 C C . LEU A 1 78 ? -17.066 6.531 -4.662 1.00 86.69 78 LEU A C 1
ATOM 606 O O . LEU A 1 78 ? -17.595 7.435 -3.979 1.00 86.69 78 LEU A O 1
#

pLDDT: mean 94.24, std 4.17, range [68.81, 98.25]

Solvent-accessible surface area (backbone atoms only — not comparable to full-atom values): 4960 Å² total; per-residue (Å²): 138,90,85,82,76,60,44,84,74,49,72,52,73,46,71,50,96,87,69,49,82,42,85,42,72,46,65,49,64,68,87,68,42,81,61,46,81,40,38,54,90,83,66,71,40,48,31,42,30,32,32,37,57,82,41,63,64,94,80,51,60,76,84,54,50,83,69,42,57,47,67,42,75,50,76,46,78,109

Sequence (78 aa):
MKFLVGTKKGMTQVFDADGRVHPVTIVVAPKVTVTQVKTPETDGYTAVQIGYGLQKESRIAKPQRTKGLFRGLKEFRL

Foldseek 3Di:
DDDFDWDFPAWDWDADPVRDIDIDTDTHGDDKAFQDFDDCVRHVAGKTKIFDDAADPVPDDPVCCNSNRGPDIDMDGD

Nearest PDB structures (foldseek):
  8c91-assembly1_D  TM=9.578E-01  e=1.341E-06  Escherichia coli
  8c8z-assembly1_D  TM=9.548E-01  e=1.701E-06  Escherichia coli
  6pcq-assembly1_N  TM=9.600E-01  e=2.432E-06  Escherichia coli
  8j1z-assembly1_d  TM=9.582E-01  e=2.908E-06  Escherichia coli
  7m4y-assembly1_D  TM=9.614E-01  e=3.276E-06  Acinetobacter baumannii AB0057

Radius of gyration: 17.55 Å; Cα contacts (8 Å, |Δi|>4): 134; chains: 1; bounding box: 38×19×54 Å

Mean predicted aligned error: 4.02 Å